Protein AF-A0A2W4M0Y5-F1 (afdb_monomer)

Structure (mmCIF, N/CA/C/O backbone):
data_AF-A0A2W4M0Y5-F1
#
_entry.id   AF-A0A2W4M0Y5-F1
#
loop_
_atom_site.group_PDB
_atom_site.id
_atom_site.type_symbol
_atom_site.label_atom_id
_atom_site.label_alt_id
_atom_site.label_comp_id
_atom_site.label_asym_id
_atom_site.label_entity_id
_atom_site.label_seq_id
_atom_site.pdbx_PDB_ins_code
_atom_site.Cartn_x
_atom_site.Cartn_y
_atom_site.Cartn_z
_atom_site.occupancy
_atom_site.B_iso_or_equiv
_atom_site.auth_seq_id
_atom_site.auth_comp_id
_atom_site.auth_asym_id
_atom_site.auth_atom_id
_atom_site.pdbx_PDB_model_num
ATOM 1 N N . MET A 1 1 ? 6.612 7.132 20.461 1.00 50.66 1 MET A N 1
ATOM 2 C CA . MET A 1 1 ? 5.509 7.190 21.449 1.00 50.66 1 MET A CA 1
ATOM 3 C C . MET A 1 1 ? 4.800 5.833 21.591 1.00 50.66 1 MET A C 1
ATOM 5 O O . MET A 1 1 ? 3.593 5.755 21.433 1.00 50.66 1 MET A O 1
ATOM 9 N N . VAL A 1 2 ? 5.532 4.746 21.872 1.00 57.47 2 VAL A N 1
ATOM 10 C CA . VAL A 1 2 ? 4.932 3.412 22.135 1.00 57.47 2 VAL A CA 1
ATOM 11 C C . VAL A 1 2 ? 5.205 2.966 23.574 1.00 57.47 2 VAL A C 1
ATOM 13 O O . VAL A 1 2 ? 4.359 2.332 24.189 1.00 57.47 2 VAL A O 1
ATOM 16 N N . ALA A 1 3 ? 6.335 3.383 24.157 1.00 52.75 3 ALA A N 1
ATOM 17 C CA . ALA A 1 3 ? 6.731 3.021 25.519 1.00 52.75 3 ALA A CA 1
ATOM 18 C C . ALA A 1 3 ? 5.713 3.443 26.595 1.00 52.75 3 ALA A C 1
ATOM 20 O O . ALA A 1 3 ? 5.462 2.697 27.535 1.00 52.75 3 ALA A O 1
ATOM 21 N N . THR A 1 4 ? 5.065 4.599 26.439 1.00 59.31 4 THR A N 1
ATOM 22 C CA . THR A 1 4 ? 4.040 5.068 27.384 1.00 59.31 4 THR A CA 1
ATOM 23 C C . THR A 1 4 ? 2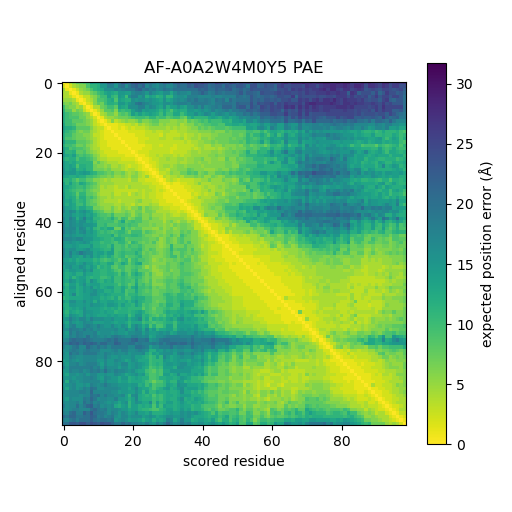.770 4.221 27.354 1.00 59.31 4 THR A C 1
ATOM 25 O O . THR A 1 4 ? 2.129 4.081 28.386 1.00 59.31 4 THR A O 1
ATOM 28 N N . ALA A 1 5 ? 2.429 3.600 26.219 1.00 62.25 5 ALA A N 1
ATOM 29 C CA . ALA A 1 5 ? 1.283 2.693 26.127 1.00 62.25 5 ALA A CA 1
ATOM 30 C C . ALA A 1 5 ? 1.508 1.377 26.892 1.00 62.25 5 ALA A C 1
ATOM 32 O O . ALA A 1 5 ? 0.545 0.742 27.302 1.00 62.25 5 ALA A O 1
ATOM 33 N N . TRP A 1 6 ? 2.769 0.984 27.102 1.00 60.50 6 TRP A N 1
ATOM 34 C CA . TRP A 1 6 ? 3.139 -0.200 27.887 1.00 60.50 6 TRP A CA 1
ATOM 35 C C . TRP A 1 6 ? 3.269 0.095 29.385 1.00 60.50 6 TRP A C 1
ATOM 37 O O . TRP A 1 6 ? 3.131 -0.808 30.202 1.00 60.50 6 TRP A O 1
ATOM 47 N N . LEU A 1 7 ? 3.537 1.355 29.738 1.00 62.34 7 LEU A N 1
ATOM 48 C CA . LEU A 1 7 ? 3.660 1.830 31.120 1.00 62.34 7 LEU A CA 1
ATOM 49 C C . LEU A 1 7 ? 2.329 2.335 31.700 1.00 62.34 7 LEU A C 1
ATOM 51 O O . LEU A 1 7 ? 2.223 2.530 32.909 1.00 62.34 7 LEU A O 1
ATOM 55 N N . ALA A 1 8 ? 1.325 2.575 30.854 1.00 65.38 8 ALA A N 1
ATOM 56 C CA . ALA A 1 8 ? 0.013 3.026 31.288 1.00 65.38 8 ALA A CA 1
ATOM 57 C C . ALA A 1 8 ? -0.776 1.882 31.961 1.00 65.38 8 ALA A C 1
ATOM 59 O O . ALA A 1 8 ? -0.732 0.745 31.481 1.00 65.38 8 ALA A O 1
ATOM 60 N N . PRO A 1 9 ? -1.535 2.169 33.037 1.00 65.19 9 PRO A N 1
ATOM 61 C CA . PRO A 1 9 ? -2.449 1.196 33.620 1.00 65.19 9 PRO A CA 1
ATOM 62 C C . PRO A 1 9 ? -3.456 0.702 32.575 1.00 65.19 9 PRO A C 1
ATOM 64 O O . PRO A 1 9 ? -3.880 1.464 31.699 1.00 65.19 9 PRO A O 1
ATOM 67 N N . ALA A 1 10 ? -3.857 -0.568 32.686 1.00 67.12 10 ALA A N 1
ATOM 68 C CA . ALA A 1 10 ? -4.867 -1.154 31.812 1.00 67.12 10 ALA A CA 1
ATOM 69 C C . ALA A 1 10 ? -6.131 -0.279 31.816 1.00 67.12 10 ALA A C 1
ATOM 71 O O . ALA A 1 10 ? -6.710 -0.008 32.867 1.00 67.12 10 ALA A O 1
ATOM 72 N N . THR A 1 11 ? -6.523 0.206 30.638 1.00 72.81 11 THR A N 1
ATOM 73 C CA . THR A 1 11 ? -7.689 1.080 30.488 1.00 72.81 11 THR A CA 1
ATOM 74 C C . THR A 1 11 ? -8.957 0.332 30.887 1.00 72.81 11 THR A C 1
ATOM 76 O O . THR A 1 11 ? -9.152 -0.815 30.481 1.00 72.81 11 THR A O 1
ATOM 79 N N . ASP A 1 12 ? -9.822 0.997 31.653 1.00 81.19 12 ASP A N 1
ATOM 80 C CA . ASP A 1 12 ? -11.101 0.446 32.090 1.00 81.19 12 ASP A CA 1
ATOM 81 C C . ASP A 1 12 ? -11.931 -0.085 30.891 1.00 81.19 12 ASP A C 1
ATOM 83 O O . ASP A 1 12 ? -12.153 0.650 29.915 1.00 81.19 12 ASP A O 1
ATOM 87 N N . PRO A 1 13 ? -12.404 -1.347 30.936 1.00 80.06 13 PRO A N 1
ATOM 88 C CA . PRO A 1 13 ? -13.159 -1.961 29.849 1.00 80.06 13 PRO A CA 1
ATOM 89 C C . PRO A 1 13 ? -14.423 -1.200 29.436 1.00 80.06 13 PRO A C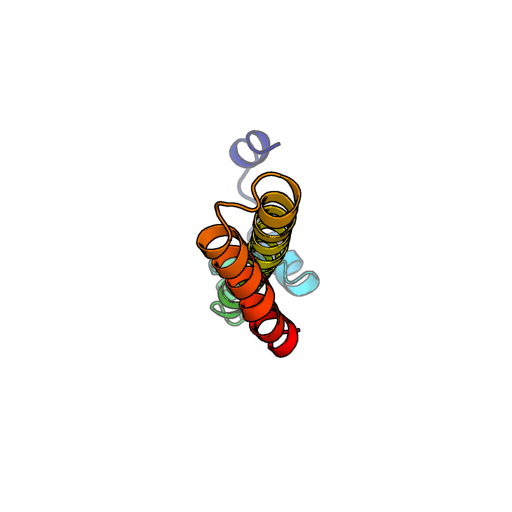 1
ATOM 91 O O . PRO A 1 13 ? -14.774 -1.226 28.254 1.00 80.06 13 PRO A O 1
ATOM 94 N N . GLN A 1 14 ? -15.114 -0.525 30.365 1.00 81.69 14 GLN A N 1
ATOM 95 C CA . GLN A 1 14 ? -16.323 0.240 30.032 1.00 81.69 14 GLN A CA 1
ATOM 96 C C . GLN A 1 14 ? -15.980 1.489 29.221 1.00 81.69 14 GLN A C 1
ATO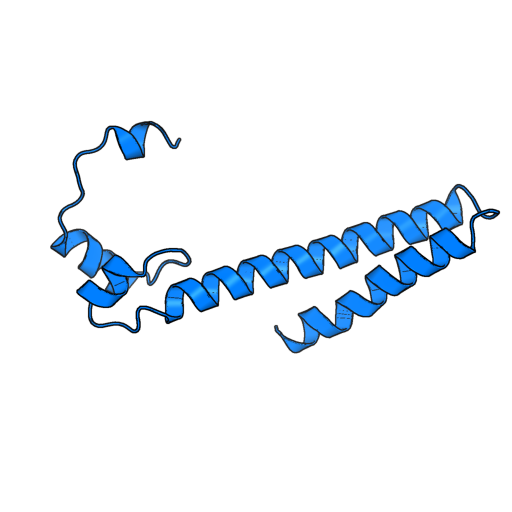M 98 O O . GLN A 1 14 ? -16.596 1.750 28.183 1.00 81.69 14 GLN A O 1
ATOM 103 N N . THR A 1 15 ? -14.941 2.211 29.639 1.00 83.38 15 THR A N 1
ATOM 104 C CA . THR A 1 15 ? -14.405 3.362 28.904 1.00 83.38 15 THR A CA 1
ATOM 105 C C . THR A 1 15 ? -13.964 2.967 27.489 1.00 83.38 15 THR A C 1
ATOM 107 O O . THR A 1 15 ? -14.284 3.654 26.515 1.00 83.38 15 THR A O 1
ATOM 110 N N . LEU A 1 16 ? -13.297 1.815 27.348 1.00 82.50 16 LEU A N 1
ATOM 111 C CA . LEU A 1 16 ? -12.832 1.296 26.059 1.00 82.50 16 LEU A CA 1
ATOM 112 C C . LEU A 1 16 ? -13.995 0.961 25.107 1.00 82.50 16 LEU A C 1
ATOM 114 O O . LEU A 1 16 ? -13.944 1.278 23.917 1.00 82.50 16 LEU A O 1
ATOM 118 N N . GLN A 1 17 ? -15.066 0.352 25.622 1.00 82.94 17 GLN A N 1
ATOM 119 C CA . GLN A 1 17 ? -16.264 0.042 24.837 1.00 82.94 17 GLN A CA 1
ATOM 120 C C . GLN A 1 17 ? -17.028 1.306 24.427 1.00 82.94 17 GLN A C 1
ATOM 122 O O . GLN A 1 17 ? -17.469 1.407 23.281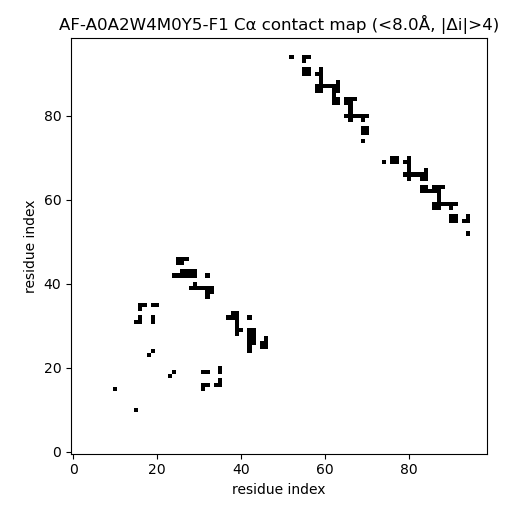 1.00 82.94 17 GLN A O 1
ATOM 127 N N . ALA A 1 18 ? -17.167 2.282 25.331 1.00 84.44 18 ALA A N 1
ATOM 128 C CA . ALA A 1 18 ? -17.814 3.560 25.036 1.00 84.44 18 ALA A CA 1
ATOM 129 C C . ALA A 1 18 ? -17.064 4.330 23.936 1.00 84.44 18 ALA A C 1
ATOM 131 O O . ALA A 1 18 ? -17.679 4.830 22.991 1.00 84.44 18 ALA A O 1
ATOM 132 N N . PHE A 1 19 ? -15.731 4.353 24.010 1.00 84.19 19 PHE A N 1
ATOM 133 C CA . PHE A 1 19 ? -14.878 4.907 22.961 1.00 84.19 19 PHE A CA 1
ATOM 134 C C . PHE A 1 19 ? -15.060 4.169 21.627 1.00 84.19 19 PHE A C 1
ATOM 136 O O . PHE A 1 19 ? -15.304 4.801 20.595 1.00 84.19 19 PHE A O 1
ATOM 143 N N . TYR A 1 20 ? -15.013 2.833 21.650 1.00 83.12 20 TYR A N 1
ATOM 144 C CA . TYR A 1 20 ? -15.166 2.009 20.453 1.00 83.12 20 TYR A CA 1
ATOM 145 C C . TYR A 1 20 ? -16.519 2.225 19.761 1.00 83.12 20 TYR A C 1
ATOM 147 O O . TYR A 1 20 ? -16.559 2.401 18.544 1.00 83.12 20 TYR A O 1
ATOM 155 N N . ARG A 1 21 ? -17.624 2.289 20.520 1.00 82.50 21 ARG A N 1
ATOM 156 C CA . ARG A 1 21 ? -18.965 2.555 19.964 1.00 82.50 21 ARG A CA 1
ATOM 157 C C . ARG A 1 21 ? -19.054 3.912 19.269 1.00 82.50 21 ARG A C 1
ATOM 159 O O . ARG A 1 21 ? -19.778 4.028 18.285 1.00 82.50 21 ARG A O 1
ATOM 166 N N . ARG A 1 22 ? -18.329 4.916 19.770 1.00 82.38 22 ARG A N 1
ATOM 167 C CA . ARG A 1 22 ? -18.366 6.287 19.249 1.00 82.38 22 ARG A CA 1
ATOM 168 C C . ARG A 1 22 ? -17.489 6.488 18.015 1.00 82.38 22 ARG A C 1
ATOM 170 O O . ARG A 1 22 ? -17.907 7.181 17.097 1.00 82.38 22 ARG A O 1
ATOM 177 N N . VAL A 1 23 ? -16.280 5.929 18.011 1.00 80.06 23 VAL A N 1
ATOM 178 C CA . VAL A 1 23 ? -15.256 6.239 16.995 1.00 80.06 23 VAL A CA 1
ATOM 179 C C . VAL A 1 23 ? -15.081 5.117 15.969 1.00 80.06 23 VAL A C 1
ATOM 181 O O . VAL A 1 23 ? -14.661 5.398 14.853 1.00 80.06 23 VAL A O 1
ATOM 184 N N . ARG A 1 24 ? -15.401 3.861 16.323 1.00 76.38 24 ARG A N 1
ATOM 185 C CA . ARG A 1 24 ? -15.137 2.654 15.509 1.00 76.38 24 ARG A CA 1
ATOM 186 C C . ARG A 1 24 ? -13.764 2.705 14.817 1.00 76.38 24 ARG A C 1
ATOM 188 O O . ARG A 1 24 ? -13.680 2.684 13.589 1.00 76.38 24 ARG A O 1
ATOM 195 N N . PRO A 1 25 ? -12.682 2.834 15.601 1.00 74.50 25 PRO A N 1
ATOM 196 C CA . PRO A 1 25 ? -11.353 3.066 15.057 1.00 74.50 25 PRO A CA 1
ATOM 197 C C . PRO A 1 25 ? -10.912 1.930 14.115 1.00 74.50 25 PRO A C 1
ATOM 199 O O . PRO A 1 25 ? -11.131 0.753 14.424 1.00 74.50 25 PRO A O 1
ATOM 202 N N . PRO A 1 26 ? -10.237 2.247 12.996 1.00 66.44 26 PRO A N 1
ATOM 203 C CA . PRO A 1 26 ? -9.621 1.229 12.155 1.00 66.44 26 PRO A CA 1
ATOM 204 C C . PRO A 1 26 ? -8.490 0.534 12.928 1.00 66.44 26 PRO A C 1
ATOM 206 O O . PRO A 1 26 ? -7.717 1.186 13.632 1.00 66.44 26 PRO A O 1
ATOM 209 N N . GLY A 1 27 ? -8.385 -0.794 12.823 1.00 68.75 27 GLY A N 1
ATOM 210 C CA . GLY A 1 27 ? -7.319 -1.552 13.485 1.00 68.75 27 GLY A CA 1
ATOM 211 C C . GLY A 1 27 ? -7.764 -2.858 14.136 1.00 68.75 27 GLY A C 1
ATOM 212 O O . GLY A 1 27 ? -8.842 -3.390 13.876 1.00 68.75 27 GLY A O 1
ATOM 213 N N . MET A 1 28 ? -6.904 -3.390 15.003 1.00 72.00 28 MET A N 1
ATOM 214 C CA . MET A 1 28 ? -7.043 -4.719 15.606 1.00 72.00 28 MET A CA 1
ATOM 215 C C . MET A 1 28 ? -7.924 -4.712 16.870 1.00 72.00 28 MET A C 1
ATOM 217 O O . MET A 1 28 ? -7.547 -5.213 17.923 1.00 72.00 28 MET A O 1
ATOM 221 N N . TRP A 1 29 ? -9.137 -4.170 16.758 1.00 78.06 29 TRP A N 1
ATOM 222 C CA . TRP A 1 29 ? -10.076 -3.980 17.874 1.00 78.06 29 TRP A CA 1
ATOM 223 C C . TRP A 1 29 ? -11.000 -5.178 18.134 1.00 78.06 29 TRP A C 1
ATOM 225 O O . TRP A 1 29 ? -12.053 -5.023 18.744 1.00 78.06 29 TRP A O 1
ATOM 235 N N . ARG A 1 30 ? -10.631 -6.385 17.682 1.00 76.62 30 ARG A N 1
ATOM 236 C CA . ARG A 1 30 ? -11.497 -7.584 17.719 1.00 76.62 30 ARG A CA 1
ATOM 237 C C . ARG A 1 30 ? -12.071 -7.865 19.113 1.00 76.62 30 ARG A C 1
ATOM 239 O O . ARG A 1 30 ? -13.261 -8.134 19.233 1.00 76.62 30 ARG A O 1
ATOM 246 N N . ALA A 1 31 ? -11.237 -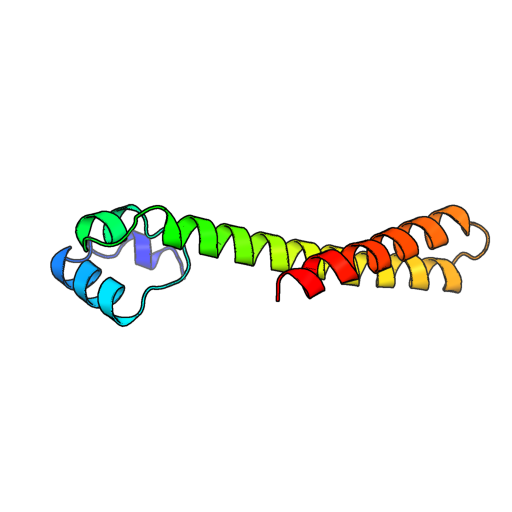7.781 20.152 1.00 78.06 31 ALA A N 1
ATOM 247 C CA . ALA A 1 31 ? -11.648 -8.034 21.535 1.00 78.06 31 ALA A CA 1
ATOM 248 C C . ALA A 1 31 ? -12.642 -6.976 22.047 1.00 78.06 31 ALA A C 1
ATOM 250 O O . ALA A 1 31 ? -13.667 -7.315 22.631 1.00 78.06 31 ALA A O 1
ATOM 251 N N . THR A 1 32 ? -12.378 -5.697 21.771 1.00 80.31 32 THR A N 1
ATOM 252 C CA . THR A 1 32 ? -13.252 -4.582 22.163 1.00 80.31 32 THR A CA 1
ATOM 253 C C . THR A 1 32 ? -14.556 -4.567 21.370 1.00 80.31 32 THR A C 1
ATOM 255 O O . THR A 1 32 ? -15.599 -4.261 21.934 1.00 80.31 32 THR A O 1
ATOM 258 N N . ALA A 1 33 ? -14.517 -4.941 20.089 1.00 77.56 33 ALA A N 1
ATOM 259 C CA . ALA A 1 33 ? -15.690 -5.081 19.234 1.00 77.56 33 ALA A CA 1
ATOM 260 C C . ALA A 1 33 ? -16.633 -6.170 19.756 1.00 77.56 33 ALA A C 1
ATOM 262 O O . ALA A 1 33 ? -17.816 -5.899 19.950 1.00 77.56 33 ALA A O 1
ATOM 263 N N . ALA A 1 34 ? -16.086 -7.352 20.074 1.00 80.50 34 ALA A N 1
ATOM 264 C CA . ALA A 1 34 ? -16.841 -8.443 20.686 1.00 80.50 34 ALA A CA 1
ATOM 265 C C . ALA A 1 34 ? -17.450 -8.021 22.032 1.00 80.50 34 ALA A C 1
ATOM 267 O O . ALA A 1 34 ? -18.642 -8.213 22.256 1.00 80.50 34 ALA A O 1
ATOM 268 N N . ALA A 1 35 ? -16.658 -7.379 22.900 1.00 80.75 35 ALA A N 1
ATOM 269 C CA . ALA A 1 35 ? -17.131 -6.880 24.191 1.00 80.75 35 ALA A CA 1
ATOM 270 C C . ALA A 1 35 ? -18.204 -5.784 24.054 1.00 80.75 35 ALA A C 1
ATOM 272 O O . ALA A 1 35 ? -19.100 -5.689 24.886 1.00 80.75 35 ALA A O 1
ATOM 273 N N . ALA A 1 36 ? -18.146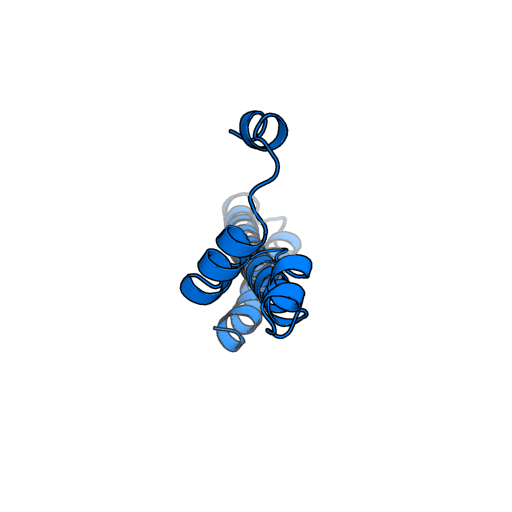 -4.974 22.994 1.00 80.19 36 ALA A N 1
ATOM 274 C CA . ALA A 1 36 ? -19.115 -3.919 22.717 1.00 80.19 36 ALA A CA 1
ATOM 275 C C . ALA A 1 36 ? -20.388 -4.407 21.994 1.00 80.19 36 ALA A C 1
ATOM 277 O O . ALA A 1 36 ? -21.275 -3.579 21.769 1.00 80.19 36 ALA A O 1
ATOM 278 N N . GLY A 1 37 ? -20.486 -5.698 21.642 1.00 78.44 37 GLY A N 1
ATOM 279 C CA . GLY A 1 37 ? -21.615 -6.292 20.912 1.00 78.44 37 GLY A CA 1
ATOM 280 C C . GLY A 1 37 ? -21.610 -6.042 19.396 1.00 78.44 37 GLY A C 1
ATOM 281 O O . GLY A 1 37 ? -22.642 -6.203 18.751 1.00 78.44 37 GLY A O 1
ATOM 282 N N . ALA A 1 38 ? -20.481 -5.615 18.826 1.00 77.00 38 ALA A N 1
ATOM 283 C CA . ALA A 1 38 ? -20.298 -5.420 17.386 1.00 77.00 38 ALA A CA 1
ATOM 284 C C . ALA A 1 38 ? -19.671 -6.663 16.731 1.00 77.00 38 ALA A C 1
ATOM 286 O O . ALA A 1 38 ? -19.080 -7.492 17.422 1.00 77.00 38 ALA A O 1
ATOM 287 N N . ASP A 1 39 ? -19.748 -6.777 15.398 1.00 75.06 39 ASP A N 1
ATOM 288 C CA . ASP A 1 39 ? -19.091 -7.870 14.667 1.00 75.06 39 ASP A CA 1
ATOM 289 C C . ASP A 1 39 ? -17.557 -7.785 14.843 1.00 75.06 39 ASP A C 1
ATOM 291 O O . ASP A 1 39 ? -16.922 -6.832 14.374 1.00 75.06 39 ASP A O 1
ATOM 295 N N . PRO A 1 40 ? -16.917 -8.773 15.498 1.00 72.75 40 PRO A N 1
ATOM 296 C CA . PRO A 1 40 ? -15.480 -8.756 15.732 1.00 72.75 40 PRO A CA 1
ATOM 297 C C . PRO A 1 40 ? -14.645 -8.982 14.464 1.00 72.75 40 PRO A C 1
ATOM 299 O O . PRO A 1 40 ? -13.429 -8.792 14.510 1.00 72.75 40 PRO A O 1
ATOM 302 N N . ALA A 1 41 ? -15.239 -9.385 13.337 1.00 71.31 41 ALA A N 1
ATOM 303 C CA . ALA A 1 41 ? -14.532 -9.548 12.067 1.00 71.31 41 ALA A CA 1
ATOM 304 C C . ALA A 1 41 ? -14.412 -8.239 11.263 1.00 71.31 41 ALA A C 1
ATOM 306 O O . ALA A 1 41 ? -13.497 -8.104 10.440 1.00 71.31 41 ALA A O 1
ATOM 307 N N . GLU A 1 42 ? -15.295 -7.269 11.506 1.00 72.56 42 GLU A N 1
ATOM 308 C CA . GLU A 1 42 ? -15.382 -6.011 10.754 1.00 72.56 42 GLU A CA 1
ATOM 309 C C . GLU A 1 42 ? -14.086 -5.168 10.816 1.00 72.56 42 GLU A C 1
ATOM 311 O O . GLU A 1 42 ? -13.551 -4.815 9.757 1.00 72.56 42 GLU A O 1
ATOM 316 N N . PRO A 1 43 ? -13.476 -4.928 12.000 1.00 69.12 43 PRO A N 1
ATOM 317 C CA . PRO A 1 43 ? -12.283 -4.077 12.120 1.00 69.12 43 PRO A CA 1
ATOM 318 C C . PRO A 1 43 ? -11.061 -4.681 11.427 1.00 69.12 43 PRO A C 1
ATOM 320 O O . PRO A 1 43 ? -10.256 -3.981 10.811 1.00 69.12 43 PRO A O 1
ATOM 323 N N . GLY A 1 44 ? -10.945 -6.012 11.485 1.00 71.06 44 GLY A N 1
ATOM 324 C CA . GLY A 1 44 ? -9.876 -6.751 10.822 1.00 71.06 44 GLY A CA 1
ATOM 325 C C . GLY A 1 44 ? -10.009 -6.728 9.299 1.00 71.06 44 GLY A C 1
ATOM 326 O O . GLY A 1 44 ? -9.006 -6.576 8.598 1.00 71.06 44 GLY A O 1
ATOM 327 N N . ARG A 1 45 ? -11.237 -6.831 8.765 1.00 73.69 45 ARG A N 1
ATOM 328 C CA . ARG A 1 45 ? -11.480 -6.685 7.320 1.00 73.69 45 ARG A CA 1
ATOM 329 C C . ARG A 1 45 ? -11.148 -5.274 6.846 1.00 73.69 45 ARG A C 1
ATOM 331 O O . ARG A 1 45 ? -10.479 -5.161 5.822 1.00 73.69 45 ARG A O 1
ATOM 338 N N . ALA A 1 46 ? -11.541 -4.243 7.594 1.00 72.12 46 ALA A N 1
ATOM 339 C CA . ALA A 1 46 ? -11.226 -2.852 7.274 1.00 72.12 46 ALA A CA 1
ATOM 340 C C . ALA A 1 46 ? -9.710 -2.594 7.262 1.00 72.12 46 ALA A C 1
ATOM 342 O O . ALA A 1 46 ? -9.187 -2.028 6.303 1.00 72.12 46 ALA A O 1
ATOM 343 N N . LEU A 1 47 ? -8.982 -3.097 8.266 1.00 77.81 47 LEU A N 1
ATOM 344 C CA . LEU A 1 47 ? -7.524 -2.970 8.329 1.00 77.81 47 LEU A CA 1
ATOM 345 C C . LEU A 1 47 ? -6.836 -3.663 7.146 1.00 77.81 47 LEU A C 1
ATOM 347 O O . LEU A 1 47 ? -5.979 -3.075 6.491 1.00 77.81 47 LEU A O 1
ATOM 351 N N . ARG A 1 48 ? -7.233 -4.906 6.842 1.00 78.62 48 ARG A N 1
ATOM 352 C CA . ARG A 1 48 ? -6.683 -5.656 5.704 1.00 78.62 48 ARG A CA 1
ATOM 353 C C . ARG A 1 48 ? -6.980 -4.959 4.382 1.00 78.62 48 ARG A C 1
ATOM 355 O O . ARG A 1 48 ? -6.129 -4.944 3.501 1.00 78.62 48 ARG A O 1
ATOM 362 N N . HIS A 1 49 ? -8.180 -4.406 4.241 1.00 79.44 49 HIS A N 1
ATOM 363 C CA . HIS A 1 49 ? -8.560 -3.665 3.049 1.00 79.44 49 HIS A CA 1
ATOM 364 C C . HIS A 1 49 ? -7.687 -2.415 2.880 1.00 79.44 49 HIS A C 1
ATOM 366 O O . HIS A 1 49 ? -7.081 -2.254 1.827 1.00 79.44 49 HIS A O 1
ATOM 372 N N . GLY A 1 50 ? -7.517 -1.613 3.937 1.00 79.81 50 GLY A N 1
ATOM 373 C CA . GLY A 1 50 ? -6.631 -0.447 3.919 1.00 79.81 50 GLY A CA 1
ATOM 374 C C . GLY A 1 50 ? -5.177 -0.800 3.593 1.00 79.81 50 GLY A C 1
ATOM 375 O O . GLY A 1 50 ? -4.571 -0.174 2.728 1.00 79.81 50 GLY A O 1
ATOM 376 N N . ALA A 1 51 ? -4.629 -1.848 4.215 1.00 84.94 51 ALA A N 1
ATOM 377 C CA . ALA A 1 51 ? -3.265 -2.307 3.947 1.00 84.94 51 ALA A CA 1
ATOM 378 C C . ALA A 1 51 ? -3.069 -2.765 2.489 1.00 84.94 51 ALA A C 1
ATOM 380 O O . ALA A 1 51 ? -2.066 -2.422 1.865 1.00 84.94 51 ALA A O 1
ATOM 381 N N . LEU A 1 52 ? -4.037 -3.500 1.927 1.00 84.50 52 LEU A N 1
ATOM 382 C CA . LEU A 1 52 ? -4.007 -3.911 0.520 1.00 84.50 52 LEU A CA 1
ATOM 383 C C . LEU A 1 52 ? -4.072 -2.708 -0.424 1.00 84.50 52 LEU A C 1
ATOM 385 O O . LEU A 1 52 ? -3.346 -2.687 -1.414 1.00 84.50 52 LEU A O 1
ATOM 389 N N . SER A 1 53 ? -4.898 -1.706 -0.117 1.00 83.75 53 SER A N 1
ATOM 390 C CA . SER A 1 53 ? -4.982 -0.480 -0.916 1.00 83.75 53 SER A CA 1
ATOM 391 C C . SER A 1 53 ? -3.663 0.293 -0.904 1.00 83.75 53 SER A C 1
ATOM 393 O O . SER A 1 53 ? -3.188 0.695 -1.963 1.00 83.75 53 SER A O 1
ATOM 395 N N . ILE A 1 54 ? -3.017 0.430 0.260 1.00 86.62 54 ILE A N 1
ATOM 396 C CA . ILE A 1 54 ? -1.694 1.068 0.374 1.00 86.62 54 ILE A CA 1
ATOM 397 C C . ILE A 1 54 ? -0.658 0.312 -0.463 1.00 86.62 54 ILE A C 1
ATOM 399 O O . ILE A 1 54 ? 0.085 0.926 -1.226 1.00 86.62 54 ILE A O 1
ATOM 403 N N . LEU A 1 55 ? -0.628 -1.019 -0.354 1.00 87.81 55 LEU A N 1
ATOM 404 C CA . LEU A 1 55 ? 0.305 -1.852 -1.110 1.00 87.81 55 LEU A CA 1
ATOM 405 C C . LEU A 1 55 ? 0.090 -1.711 -2.625 1.00 87.81 55 LEU A C 1
ATOM 407 O O . LEU A 1 55 ? 1.057 -1.561 -3.365 1.00 87.81 55 LEU A O 1
ATOM 411 N N . LEU A 1 56 ? -1.163 -1.722 -3.086 1.00 86.25 56 LEU A N 1
ATOM 412 C CA . LEU A 1 56 ? -1.508 -1.567 -4.503 1.00 86.25 56 LEU A CA 1
ATOM 413 C C . LEU A 1 56 ? -1.074 -0.207 -5.057 1.00 86.25 56 LEU A C 1
ATOM 415 O O . LEU A 1 56 ? -0.507 -0.140 -6.150 1.00 86.25 56 LEU A O 1
ATOM 419 N N . VAL A 1 57 ? -1.298 0.868 -4.299 1.00 88.25 57 VAL A N 1
ATOM 420 C CA . VAL A 1 57 ? -0.844 2.213 -4.677 1.00 88.25 57 VAL A CA 1
ATOM 421 C C . VAL A 1 57 ? 0.681 2.273 -4.705 1.00 88.25 57 VAL A C 1
ATOM 423 O O . VAL A 1 57 ? 1.247 2.784 -5.666 1.00 88.25 57 VAL A O 1
ATOM 426 N N . ALA A 1 58 ? 1.362 1.697 -3.712 1.00 89.69 58 ALA A N 1
ATOM 427 C CA . ALA A 1 58 ? 2.820 1.639 -3.693 1.00 89.69 58 ALA A CA 1
ATOM 428 C C . ALA A 1 58 ? 3.372 0.897 -4.921 1.00 89.69 58 ALA A C 1
ATOM 430 O O . ALA A 1 58 ? 4.223 1.435 -5.622 1.00 89.69 58 ALA A O 1
ATOM 431 N N . VAL A 1 59 ? 2.846 -0.291 -5.237 1.00 89.31 59 VAL A N 1
ATOM 432 C CA . VAL A 1 59 ? 3.249 -1.067 -6.425 1.00 89.31 59 VAL A CA 1
ATOM 433 C C . VAL A 1 59 ? 3.015 -0.276 -7.711 1.00 89.31 59 VAL A C 1
ATOM 435 O O . VAL A 1 59 ? 3.885 -0.258 -8.578 1.00 89.31 59 VAL A O 1
ATOM 438 N N . THR A 1 60 ? 1.880 0.418 -7.818 1.00 89.31 60 THR A N 1
ATOM 439 C CA . THR A 1 60 ? 1.565 1.274 -8.971 1.00 89.31 60 THR A CA 1
ATOM 440 C C . THR A 1 60 ? 2.613 2.377 -9.132 1.00 89.31 60 THR A C 1
ATOM 442 O O . THR A 1 60 ? 3.244 2.493 -10.181 1.00 89.31 60 THR A O 1
ATOM 445 N N . THR A 1 61 ? 2.829 3.167 -8.078 1.00 90.75 61 THR A N 1
ATOM 446 C CA . THR A 1 61 ? 3.726 4.327 -8.096 1.00 90.75 61 THR A CA 1
ATOM 447 C C . THR A 1 61 ? 5.172 3.915 -8.347 1.00 90.75 61 THR A C 1
ATOM 449 O O . THR A 1 61 ? 5.820 4.473 -9.229 1.00 90.75 61 THR A O 1
ATOM 452 N N . TYR A 1 62 ? 5.678 2.916 -7.619 1.00 90.50 62 TYR A N 1
ATOM 453 C CA . TYR A 1 62 ? 7.050 2.439 -7.796 1.00 90.50 62 TYR A CA 1
ATOM 454 C C . TYR A 1 62 ? 7.245 1.754 -9.148 1.00 90.50 62 TYR A C 1
ATOM 456 O O . TYR A 1 62 ? 8.251 2.008 -9.801 1.00 90.50 62 TYR A O 1
ATOM 464 N N . GLY A 1 63 ? 6.289 0.940 -9.604 1.00 88.38 63 GLY A N 1
ATOM 465 C CA . GLY A 1 63 ? 6.372 0.280 -10.907 1.00 88.38 63 GLY A CA 1
ATOM 466 C C . GLY A 1 63 ? 6.441 1.280 -12.059 1.00 88.38 63 GLY A C 1
ATOM 467 O O . GLY A 1 63 ? 7.301 1.162 -12.929 1.00 88.38 63 GLY A O 1
ATOM 468 N N . LEU A 1 64 ? 5.604 2.322 -12.028 1.00 89.44 64 LEU A N 1
ATOM 469 C CA . LEU A 1 64 ? 5.655 3.389 -13.028 1.00 89.44 64 LEU A CA 1
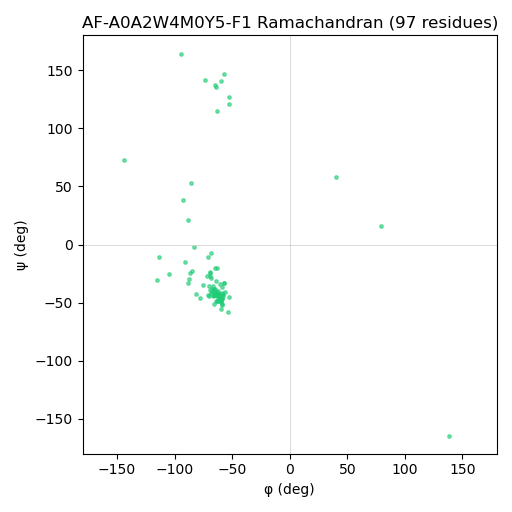ATOM 470 C C . LEU A 1 64 ? 6.954 4.192 -12.949 1.00 89.44 64 LEU A C 1
ATOM 472 O O . LEU A 1 64 ? 7.553 4.467 -13.984 1.00 89.44 64 LEU A O 1
ATOM 476 N N . LEU A 1 65 ? 7.412 4.538 -11.745 1.00 91.88 65 LEU A N 1
ATOM 477 C CA . LEU A 1 65 ? 8.629 5.326 -11.562 1.00 91.88 65 LEU A CA 1
ATOM 478 C C . LEU A 1 65 ? 9.879 4.567 -12.022 1.00 91.88 65 LEU A C 1
ATOM 480 O O . LEU A 1 65 ? 10.714 5.135 -12.723 1.00 91.88 65 LEU A O 1
ATOM 484 N N . VAL A 1 66 ? 9.980 3.279 -11.685 1.00 89.62 66 VAL A N 1
ATOM 485 C CA . VAL A 1 66 ? 11.064 2.406 -12.150 1.00 89.62 66 VAL A CA 1
ATOM 486 C C . VAL A 1 66 ? 10.969 2.206 -13.657 1.00 89.62 66 VAL A C 1
ATOM 488 O O . VAL A 1 66 ? 11.940 2.475 -14.349 1.00 89.62 66 VAL A O 1
ATOM 491 N N . GLY A 1 67 ? 9.806 1.816 -14.186 1.00 87.19 67 GLY A N 1
ATOM 492 C CA . GLY A 1 67 ? 9.641 1.557 -15.617 1.00 87.19 67 GLY A CA 1
ATOM 493 C C . GLY A 1 67 ? 9.963 2.780 -16.477 1.00 87.19 67 GLY A C 1
ATOM 494 O O . GLY A 1 67 ? 10.793 2.702 -17.382 1.00 87.19 67 GLY A O 1
ATOM 495 N N . LEU A 1 68 ? 9.371 3.937 -16.157 1.00 89.06 68 LEU A N 1
ATOM 496 C CA . LEU A 1 68 ? 9.638 5.194 -16.865 1.00 89.06 68 LEU A CA 1
ATOM 497 C C . LEU A 1 68 ? 11.085 5.667 -16.668 1.00 89.06 68 LEU A C 1
ATOM 499 O O . LEU A 1 68 ? 11.711 6.137 -17.616 1.00 89.06 68 LEU A O 1
ATOM 503 N N . GLY A 1 69 ? 11.643 5.504 -15.466 1.00 87.50 69 GLY A N 1
ATOM 504 C CA . GLY A 1 69 ? 13.045 5.812 -15.190 1.00 87.50 69 GLY A CA 1
ATOM 505 C C . GLY A 1 69 ? 14.006 4.968 -16.028 1.00 87.50 69 GLY A C 1
ATOM 506 O O . GLY A 1 69 ? 14.960 5.502 -16.591 1.00 87.50 69 GLY A O 1
ATOM 507 N N . THR A 1 70 ? 13.738 3.669 -16.181 1.00 87.94 70 THR A N 1
ATOM 508 C CA . THR A 1 70 ? 14.542 2.765 -17.014 1.00 87.94 70 THR A CA 1
ATOM 509 C C . THR A 1 70 ? 14.427 3.113 -18.496 1.00 87.94 70 THR A C 1
ATOM 511 O O . THR A 1 70 ? 15.447 3.104 -19.182 1.00 87.94 70 THR A O 1
ATOM 514 N N . TRP A 1 71 ? 13.241 3.504 -18.984 1.00 85.88 71 TRP A N 1
ATOM 515 C CA . TRP A 1 71 ? 13.072 4.000 -20.358 1.00 85.88 71 TRP A CA 1
ATOM 516 C C . TRP A 1 71 ? 13.977 5.199 -20.666 1.00 85.88 71 TRP A C 1
ATOM 518 O O . TRP A 1 71 ? 14.561 5.261 -21.745 1.00 85.88 71 TRP A O 1
ATOM 528 N N . ILE A 1 72 ? 14.115 6.127 -19.715 1.00 88.56 72 ILE A N 1
ATOM 529 C CA . ILE A 1 72 ? 14.932 7.338 -19.876 1.00 88.56 72 ILE A CA 1
ATOM 530 C C . ILE A 1 72 ? 16.426 7.030 -19.710 1.00 88.56 72 ILE A C 1
ATOM 532 O O . ILE A 1 72 ? 17.249 7.494 -20.495 1.00 88.56 72 ILE A O 1
ATOM 536 N N . ALA A 1 73 ? 16.794 6.265 -18.680 1.00 87.19 73 ALA A N 1
ATOM 537 C CA . ALA A 1 73 ? 18.189 6.088 -18.283 1.00 87.19 73 ALA A CA 1
ATOM 538 C C . ALA A 1 73 ? 18.909 4.950 -19.021 1.00 87.19 73 ALA A C 1
ATOM 540 O O . ALA A 1 73 ? 20.130 4.994 -19.172 1.00 87.19 73 ALA A O 1
ATOM 541 N N . ARG A 1 74 ? 18.187 3.898 -19.428 1.00 82.81 74 ARG A N 1
ATOM 542 C CA . ARG A 1 74 ? 18.762 2.660 -19.981 1.00 82.81 74 ARG A CA 1
ATOM 543 C C . ARG A 1 74 ? 17.884 2.075 -21.094 1.00 82.81 74 ARG A C 1
ATOM 545 O O . ARG A 1 74 ? 17.289 1.012 -20.914 1.00 82.81 74 ARG A O 1
ATOM 552 N N . PRO A 1 75 ? 17.854 2.698 -22.285 1.00 75.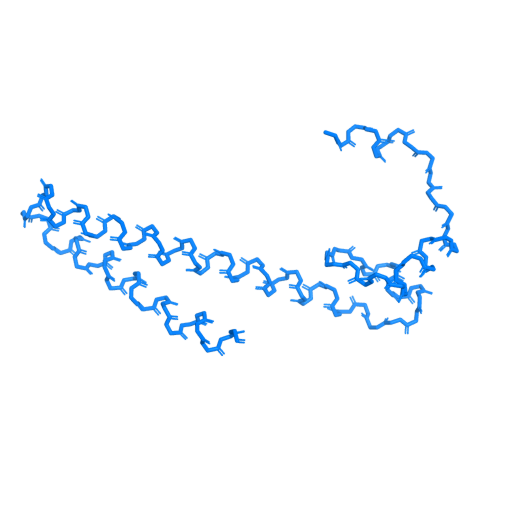94 75 PRO A N 1
ATOM 553 C CA . PRO A 1 75 ? 17.002 2.249 -23.390 1.00 75.94 75 PRO A CA 1
ATOM 554 C C . PRO A 1 75 ? 17.343 0.839 -23.912 1.00 75.94 75 PRO A C 1
ATOM 556 O O . PRO A 1 75 ? 16.497 0.187 -24.517 1.00 75.94 75 PRO A O 1
ATOM 559 N N . ALA A 1 76 ? 18.555 0.331 -23.651 1.00 82.62 76 ALA A N 1
ATOM 560 C CA . ALA A 1 76 ? 18.938 -1.044 -23.983 1.00 82.62 76 ALA A CA 1
ATOM 561 C C . ALA A 1 76 ? 18.212 -2.105 -23.124 1.00 82.62 76 ALA A C 1
ATOM 563 O O . ALA A 1 76 ? 18.034 -3.235 -23.570 1.00 82.62 76 ALA A O 1
ATOM 564 N N . GLU A 1 77 ? 17.739 -1.747 -21.924 1.00 84.81 77 GLU A N 1
ATOM 565 C CA . GLU A 1 77 ? 16.995 -2.628 -21.010 1.00 84.81 77 GLU A CA 1
ATOM 566 C C . GLU A 1 77 ? 15.468 -2.518 -21.217 1.00 84.81 77 GLU A C 1
ATOM 568 O O . GLU A 1 77 ? 14.679 -2.546 -20.269 1.00 84.81 77 GLU A O 1
ATOM 573 N N . TRP A 1 78 ? 15.028 -2.391 -22.471 1.00 80.62 78 TRP A N 1
ATOM 574 C CA . TRP A 1 78 ? 13.627 -2.141 -22.830 1.00 80.62 78 TRP A CA 1
ATOM 575 C C . TRP A 1 78 ? 12.648 -3.201 -22.296 1.00 80.62 78 TRP A C 1
ATOM 577 O O . TRP A 1 78 ? 11.529 -2.859 -21.922 1.00 80.62 78 TRP A O 1
ATOM 587 N N . LEU A 1 79 ? 13.064 -4.472 -22.190 1.00 86.00 79 LEU A N 1
ATOM 588 C CA . LEU A 1 79 ? 12.234 -5.543 -21.616 1.00 86.00 79 LEU A CA 1
ATOM 589 C C . LEU A 1 79 ? 11.919 -5.295 -20.133 1.00 86.00 79 LEU A C 1
ATOM 591 O O . LEU A 1 79 ? 10.794 -5.525 -19.689 1.00 86.00 79 LEU A O 1
ATOM 595 N N . ASN A 1 80 ? 12.917 -4.824 -19.380 1.00 83.12 80 ASN A N 1
ATOM 596 C CA . ASN A 1 80 ? 12.810 -4.510 -17.956 1.00 83.12 80 ASN A CA 1
ATOM 597 C C . ASN A 1 80 ? 11.951 -3.251 -17.759 1.00 83.12 80 ASN A C 1
ATOM 599 O O . ASN A 1 80 ? 11.034 -3.231 -16.941 1.00 83.12 80 ASN A O 1
ATOM 603 N N . ALA A 1 81 ? 12.175 -2.230 -18.591 1.00 83.62 81 ALA A N 1
ATOM 604 C CA . ALA A 1 81 ? 11.368 -1.015 -18.599 1.00 83.62 81 ALA A C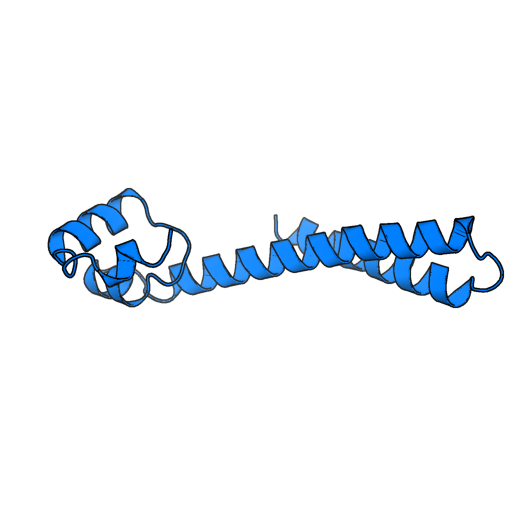A 1
ATOM 605 C C . ALA A 1 81 ? 9.884 -1.317 -18.887 1.00 83.62 81 ALA A C 1
ATOM 607 O O . ALA A 1 81 ? 9.002 -0.877 -18.150 1.00 83.62 81 ALA A O 1
ATOM 608 N N . LEU A 1 82 ? 9.601 -2.141 -19.905 1.00 88.94 82 LEU A N 1
ATOM 609 C CA . LEU A 1 82 ? 8.242 -2.541 -20.276 1.00 88.94 82 LEU A CA 1
ATOM 610 C C . LEU A 1 82 ? 7.551 -3.335 -19.160 1.00 88.94 82 LEU A C 1
ATOM 612 O O . LEU A 1 82 ? 6.388 -3.077 -18.857 1.00 88.94 82 LEU A O 1
ATOM 616 N N . SER A 1 83 ? 8.250 -4.285 -18.534 1.00 88.81 83 SER A N 1
ATOM 617 C CA . SER A 1 83 ? 7.661 -5.119 -17.481 1.00 88.81 83 SER A CA 1
ATOM 618 C C . SER A 1 83 ? 7.291 -4.308 -16.236 1.00 88.81 83 SER A C 1
ATOM 620 O O . SER A 1 83 ? 6.168 -4.450 -15.753 1.00 88.81 83 SER A O 1
ATOM 622 N N . TRP A 1 84 ? 8.139 -3.385 -15.771 1.00 85.62 84 TRP A N 1
ATOM 623 C CA . TRP A 1 84 ? 7.791 -2.504 -14.646 1.00 85.62 84 TRP A CA 1
ATOM 624 C C . TRP A 1 84 ? 6.652 -1.529 -14.970 1.00 85.62 84 TRP A C 1
ATOM 626 O O . TRP A 1 84 ? 5.751 -1.347 -14.145 1.00 85.62 84 TRP A O 1
ATOM 636 N N . THR A 1 85 ? 6.622 -0.968 -16.184 1.00 86.44 85 THR A N 1
ATOM 637 C CA . THR A 1 85 ? 5.507 -0.119 -16.629 1.00 86.44 85 THR A CA 1
ATOM 638 C C . THR A 1 85 ? 4.192 -0.901 -16.694 1.00 86.44 85 THR A C 1
ATOM 640 O O . THR A 1 85 ? 3.169 -0.411 -16.219 1.00 86.44 85 THR A O 1
ATOM 643 N N . LEU A 1 86 ? 4.203 -2.132 -17.217 1.00 89.38 86 LEU A N 1
ATOM 644 C CA . LEU A 1 86 ? 3.015 -2.990 -17.269 1.00 89.38 86 LEU A CA 1
ATOM 645 C C . LEU A 1 86 ? 2.526 -3.382 -15.872 1.00 89.38 86 LEU A C 1
ATOM 647 O O . LEU A 1 86 ? 1.322 -3.347 -15.638 1.00 89.38 86 LEU A O 1
ATOM 651 N N . VAL A 1 87 ? 3.427 -3.704 -14.937 1.00 89.12 87 VAL A N 1
ATOM 652 C CA . VAL A 1 87 ? 3.070 -3.989 -13.535 1.00 89.12 87 VAL A CA 1
ATOM 653 C C . VAL A 1 87 ? 2.403 -2.774 -12.889 1.00 89.12 87 VAL A C 1
ATOM 655 O O . VAL A 1 87 ? 1.354 -2.915 -12.259 1.00 89.12 87 VAL A O 1
ATOM 658 N N . GLY A 1 88 ? 2.966 -1.580 -13.097 1.00 83.81 88 GLY A N 1
ATOM 659 C CA . GLY A 1 88 ? 2.380 -0.328 -12.627 1.00 83.81 88 GLY A CA 1
ATOM 660 C C . GLY A 1 88 ? 0.973 -0.104 -13.190 1.00 83.81 88 GLY A C 1
ATOM 661 O O . GLY A 1 88 ? 0.024 0.075 -12.431 1.00 83.81 88 GLY A O 1
ATOM 662 N N . CYS A 1 89 ? 0.808 -0.197 -14.512 1.00 87.38 89 CYS A N 1
ATOM 663 C CA . CYS A 1 89 ? -0.484 -0.017 -15.180 1.00 87.38 89 CYS A CA 1
ATOM 664 C C . CYS A 1 89 ? -1.518 -1.090 -14.805 1.00 87.38 89 CYS A C 1
ATOM 666 O O . CYS A 1 89 ? -2.692 -0.772 -14.633 1.00 87.38 89 CYS A O 1
ATOM 668 N N . ALA A 1 90 ? -1.109 -2.351 -14.652 1.00 86.62 90 ALA A N 1
ATOM 669 C CA . ALA A 1 90 ? -2.001 -3.452 -14.289 1.00 86.62 90 ALA A CA 1
ATOM 670 C C . ALA A 1 90 ? -2.522 -3.341 -12.846 1.00 86.62 90 ALA A C 1
ATOM 672 O O . ALA A 1 90 ? -3.627 -3.802 -12.553 1.00 86.62 90 ALA A O 1
ATOM 673 N N . ALA A 1 91 ? -1.766 -2.696 -11.952 1.00 84.38 91 ALA A N 1
ATOM 674 C CA . ALA A 1 91 ? -2.203 -2.429 -10.587 1.00 84.38 91 ALA A CA 1
ATOM 675 C C . ALA A 1 91 ? -3.300 -1.342 -10.515 1.00 84.38 91 ALA A C 1
ATOM 677 O O . ALA A 1 91 ? -4.152 -1.411 -9.626 1.00 84.38 91 ALA A O 1
ATOM 678 N N . VAL A 1 92 ? -3.354 -0.410 -11.482 1.00 81.50 92 VAL A N 1
ATOM 679 C CA . VAL A 1 92 ? -4.335 0.698 -11.554 1.00 81.50 92 VAL A CA 1
ATOM 680 C C . VAL A 1 92 ? -5.803 0.258 -11.477 1.00 81.50 92 VAL A C 1
ATOM 682 O O . VAL A 1 92 ? -6.515 0.690 -10.565 1.00 81.50 92 VAL A O 1
ATOM 685 N N . PRO A 1 93 ? -6.302 -0.615 -12.373 1.00 83.12 93 PRO A N 1
ATOM 686 C CA . PRO A 1 93 ? -7.701 -1.036 -12.341 1.00 83.12 93 PRO A CA 1
ATOM 687 C C . PRO A 1 93 ? -8.052 -1.825 -11.075 1.00 83.12 93 PRO A C 1
ATOM 689 O O . PRO A 1 93 ? -9.226 -1.923 -10.716 1.00 83.12 93 PRO A O 1
ATOM 692 N N . PHE A 1 94 ? -7.057 -2.392 -10.390 1.00 79.25 94 PHE A N 1
ATOM 693 C CA . PHE A 1 94 ? -7.270 -3.224 -9.213 1.00 79.25 94 PHE A CA 1
ATOM 694 C C . PHE A 1 94 ? -7.622 -2.408 -7.966 1.00 79.25 94 PHE A C 1
ATOM 696 O O . PHE A 1 94 ? -8.435 -2.864 -7.160 1.00 79.25 94 PHE A O 1
ATOM 703 N N . TRP A 1 95 ? -7.048 -1.209 -7.811 1.00 72.56 95 TRP A N 1
ATOM 704 C CA . TRP A 1 95 ? -7.439 -0.289 -6.740 1.00 72.56 95 TRP A CA 1
ATOM 705 C C . TRP A 1 95 ? -8.595 0.627 -7.149 1.00 72.56 95 TRP A C 1
ATOM 707 O O . TRP A 1 95 ? -9.455 0.879 -6.313 1.00 72.56 95 TRP A O 1
ATOM 717 N N . TRP A 1 96 ? -8.704 1.031 -8.424 1.00 73.62 96 TRP A N 1
ATOM 718 C CA . TRP A 1 96 ? -9.856 1.814 -8.903 1.00 73.62 96 TRP A CA 1
ATOM 719 C C . TRP A 1 96 ? -11.174 1.072 -8.666 1.00 73.62 96 TRP A C 1
ATOM 721 O O . TRP A 1 96 ? -12.121 1.648 -8.155 1.00 73.62 96 TRP A O 1
ATOM 731 N N . ARG A 1 97 ? -11.243 -0.232 -8.962 1.00 69.62 97 ARG A N 1
ATOM 732 C CA . ARG A 1 97 ? -12.463 -1.034 -8.740 1.00 69.62 97 ARG A CA 1
ATOM 733 C C . ARG A 1 97 ? -12.812 -1.262 -7.262 1.00 69.62 97 ARG A C 1
ATOM 735 O O . ARG A 1 97 ? -13.830 -1.892 -6.987 1.00 69.62 97 ARG A O 1
ATOM 742 N N . ARG A 1 98 ? -11.942 -0.863 -6.328 1.00 64.38 98 ARG A N 1
ATOM 743 C CA . ARG A 1 98 ? -12.107 -1.073 -4.881 1.00 64.38 98 ARG A CA 1
ATOM 744 C C . ARG A 1 98 ? -12.300 0.219 -4.080 1.00 64.38 98 ARG A C 1
ATOM 746 O O . ARG A 1 98 ? -12.612 0.102 -2.897 1.00 64.38 98 ARG A O 1
ATOM 753 N N . LEU A 1 99 ? -12.095 1.386 -4.694 1.00 58.03 99 LEU A N 1
ATOM 754 C CA . LEU A 1 99 ? -12.527 2.695 -4.186 1.00 58.03 99 LEU A CA 1
ATOM 755 C C . LEU A 1 99 ? -13.994 2.934 -4.548 1.00 58.03 99 LEU A C 1
ATOM 757 O O . LEU A 1 99 ? -14.679 3.561 -3.716 1.00 58.03 99 LEU A O 1
#

Sequence (99 aa):
MVATAWLAPATDPQTLQAFYRRVRPPGMWRATAAAAGADPAEPGRALRHGALSILLVAVTTYGLLVGLGTWIARPAEWLNALSWTLVGCAAVPFWWRRL

Secondary structure (DSSP, 8-state):
--HHHHHSPPPPHHHHHHHHHHH--SSS-HHHHHHTTS-TTHHHHHHHHHHHHHHHHHHHHHHHHHHHHHHHH-GGGHHHHHHHHHHHHHHHHHHHTT-

pLDDT: mean 79.19, std 9.18, range [50.66, 91.88]

Radius of gyration: 21.16 Å; Cα contacts (8 Å, |Δi|>4): 88; chains: 1; bounding box: 41×17×58 Å

Solvent-accessible surface area (backbone atoms only — not comparable to full-atom values): 5459 Å² total; per-residue (Å²): 141,60,70,61,71,74,70,48,78,86,75,57,68,66,61,53,28,56,49,41,75,74,63,62,66,85,32,90,47,37,70,52,27,47,75,58,74,44,71,41,62,56,34,50,52,52,36,52,50,53,52,50,50,53,48,39,52,50,48,22,54,51,21,36,51,50,8,54,46,32,53,72,76,38,64,88,48,47,71,59,16,50,51,28,33,49,52,10,57,62,34,47,64,64,48,60,78,70,110

Mean predicted aligned error: 10.22 Å

Foldseek 3Di:
DVVVVVVDDDDDLVVLLVVCVVPVDQDQCLVSCVVNVHHSVVSVVRNVLVVVLVVLQVLLVVLCCVLVVCVVPPVVVNVSSVVSNVSNVVSVVVNVVVD